Protein AF-A0A841FJ15-F1 (afdb_monomer_lite)

Foldseek 3Di:
DDDDLVPDPPDPVNVVVVCCCCVLQPVVLVVVVVVVVVVVVVVVVVVCVVPDPPDDDPDDPVVLVVQLCVLLVVLVVVVSSVVSNVVSLLVCLVCVCVVCPPNDPPVPDDPDDDSVRVNCVSNVVNVVCVVCVVVVVVVSVVVSVVVSVVSSD

Organism: NCBI:txid714109

Radius of gyration: 21.63 Å; chains: 1; bounding box: 64×28×53 Å

pLDDT: mean 71.18, std 14.06, range [41.5, 91.06]

Sequence (153 aa):
MEPGFWRLPFTAVTWRRWAYVITGGLLAPLLLLPMLAGLGAGVERARSRWVRDDEPLPRPGWRRGALYAVVNLPLSLGLGLFFAYLTTLWFYWVAYPVLFWNADLSEGTWGGPTWIGAVSLHVAPAPIMLFAGPWLLRHAARLHAALVRRVLG

Secondary structure (DSSP, 8-state):
-PPPGGGS---HHHHHHHHHHHIIIIIHHHHHHHHHHHHHHHHHHHHHHHS-----PPPPPHHHHHHHHHHHHHHHHHHHHHHHHHHHHHHHHHHHHHHTTT----TT-TTPPPHHHHHHHHHTHHHHHHHHHHHHHHHHHHHHHHHHHHHH-

Structure (mmCIF, N/CA/C/O backbone):
data_AF-A0A841FJ15-F1
#
_entry.id   AF-A0A841FJ15-F1
#
loop_
_atom_site.group_PDB
_atom_site.id
_atom_site.type_symbol
_atom_site.label_atom_id
_atom_site.label_alt_id
_atom_site.label_comp_id
_atom_site.label_asym_id
_atom_site.label_entity_id
_atom_site.label_seq_id
_atom_site.pdbx_PDB_ins_code
_atom_site.Cartn_x
_atom_site.Cartn_y
_atom_site.Cartn_z
_atom_site.occupancy
_atom_site.B_iso_or_equiv
_atom_site.auth_seq_id
_atom_site.auth_comp_id
_atom_site.auth_asym_id
_atom_site.auth_atom_id
_atom_site.pdbx_PDB_model_num
ATOM 1 N N . MET A 1 1 ? 32.808 -4.972 -5.442 1.00 43.88 1 MET A N 1
ATOM 2 C CA . MET A 1 1 ? 31.510 -4.870 -4.744 1.00 43.88 1 MET A CA 1
ATOM 3 C C . MET A 1 1 ? 31.081 -3.422 -4.829 1.00 43.88 1 MET A C 1
ATOM 5 O O . MET A 1 1 ? 31.768 -2.582 -4.260 1.00 43.88 1 MET A O 1
ATOM 9 N N . GLU A 1 2 ? 30.036 -3.120 -5.594 1.00 41.50 2 GLU A N 1
ATOM 10 C CA . GLU A 1 2 ? 29.509 -1.755 -5.642 1.00 41.50 2 GLU A CA 1
ATOM 11 C C . GLU A 1 2 ? 28.950 -1.363 -4.263 1.00 41.50 2 GLU A C 1
ATOM 13 O O . GLU A 1 2 ? 28.267 -2.174 -3.626 1.00 41.50 2 GLU A O 1
ATOM 18 N N . PRO A 1 3 ? 29.250 -0.156 -3.754 1.00 51.00 3 PRO A N 1
ATOM 19 C CA . PRO A 1 3 ? 28.675 0.317 -2.506 1.00 51.00 3 PRO A CA 1
ATOM 20 C C . PRO A 1 3 ? 27.153 0.427 -2.664 1.00 51.00 3 PRO A C 1
ATOM 22 O O . PRO A 1 3 ? 26.662 1.133 -3.541 1.00 51.00 3 PRO A O 1
ATOM 25 N N . GLY A 1 4 ? 26.396 -0.269 -1.808 1.00 50.28 4 GLY A N 1
ATOM 26 C CA . GLY A 1 4 ? 24.933 -0.173 -1.801 1.00 50.28 4 GLY A CA 1
ATOM 27 C C . GLY A 1 4 ? 24.483 1.289 -1.724 1.00 50.28 4 GLY A C 1
ATOM 28 O O . GLY A 1 4 ? 25.125 2.083 -1.036 1.00 50.28 4 GLY A O 1
ATOM 29 N N . PHE A 1 5 ? 23.398 1.648 -2.420 1.00 57.34 5 PHE A N 1
ATOM 30 C CA . PHE A 1 5 ? 23.041 3.048 -2.711 1.00 57.34 5 PHE A CA 1
ATOM 31 C C . PHE A 1 5 ? 22.961 3.973 -1.479 1.00 57.34 5 PHE A C 1
ATOM 33 O O . PHE A 1 5 ? 23.132 5.183 -1.603 1.00 57.34 5 PHE A O 1
ATOM 40 N N . TRP A 1 6 ? 22.753 3.405 -0.289 1.00 53.69 6 TRP A N 1
ATOM 41 C CA . TRP A 1 6 ? 22.787 4.063 1.023 1.00 53.69 6 TRP A CA 1
ATOM 42 C C . TRP A 1 6 ? 24.146 4.691 1.384 1.00 53.69 6 TRP A C 1
ATOM 44 O O . TRP A 1 6 ? 24.225 5.457 2.338 1.00 53.69 6 TRP A O 1
ATOM 54 N N . ARG A 1 7 ? 25.220 4.338 0.665 1.00 51.53 7 ARG A N 1
ATOM 55 C CA . ARG A 1 7 ? 26.596 4.815 0.885 1.00 51.53 7 ARG A CA 1
ATOM 56 C C . ARG A 1 7 ? 27.086 5.787 -0.192 1.00 51.53 7 ARG A C 1
ATOM 58 O O . ARG A 1 7 ? 28.242 6.200 -0.139 1.00 51.53 7 ARG A O 1
ATOM 65 N N . LEU A 1 8 ? 26.250 6.134 -1.172 1.00 55.38 8 LEU A N 1
ATOM 66 C CA . LEU A 1 8 ? 26.623 7.105 -2.199 1.00 55.38 8 LEU A CA 1
ATOM 67 C C . LEU A 1 8 ? 26.619 8.527 -1.612 1.00 55.38 8 LEU A C 1
ATOM 69 O O . LEU A 1 8 ? 25.744 8.843 -0.801 1.00 55.38 8 LEU A O 1
ATOM 73 N N . PRO A 1 9 ? 27.555 9.403 -2.024 1.00 60.59 9 PRO A N 1
ATOM 74 C CA . PRO A 1 9 ? 27.540 10.800 -1.614 1.00 60.59 9 PRO A CA 1
ATOM 75 C C . PRO A 1 9 ? 26.200 11.450 -1.985 1.00 60.59 9 PRO A C 1
ATOM 77 O O . PRO A 1 9 ? 25.565 11.100 -2.988 1.00 60.59 9 PRO A O 1
ATOM 80 N N . PHE A 1 10 ? 25.752 12.393 -1.156 1.00 51.22 10 PHE A N 1
ATOM 81 C CA . PHE A 1 10 ? 24.543 13.177 -1.403 1.00 51.22 10 PHE A CA 1
ATOM 82 C C . PHE A 1 10 ? 24.747 14.038 -2.661 1.00 51.22 10 PHE A C 1
ATOM 84 O O . PHE A 1 10 ? 25.257 15.152 -2.600 1.00 51.22 10 PHE A O 1
ATOM 91 N N . THR A 1 11 ? 24.388 13.496 -3.826 1.00 69.31 11 THR A N 1
ATOM 92 C CA . THR A 1 11 ? 24.446 14.186 -5.120 1.00 69.31 11 THR A CA 1
ATOM 93 C C . THR A 1 11 ? 23.041 14.567 -5.584 1.00 69.31 11 THR A C 1
ATOM 95 O O . THR A 1 11 ? 22.040 14.010 -5.122 1.00 69.31 11 THR A O 1
ATOM 98 N N . ALA A 1 12 ? 22.949 15.485 -6.551 1.00 59.09 12 ALA A N 1
ATOM 99 C CA . ALA A 1 12 ? 21.679 15.886 -7.160 1.00 59.09 12 ALA A CA 1
ATOM 100 C C . ALA A 1 12 ? 20.889 14.692 -7.742 1.00 59.09 12 ALA A C 1
ATOM 102 O O . ALA A 1 12 ? 19.660 14.677 -7.697 1.00 59.09 12 ALA A O 1
ATOM 103 N N . VAL A 1 13 ? 21.583 13.655 -8.228 1.00 59.97 13 VAL A N 1
ATOM 104 C CA . VAL A 1 13 ? 20.973 12.419 -8.747 1.00 59.97 13 VAL A CA 1
ATOM 105 C C . VAL A 1 13 ? 20.365 11.585 -7.619 1.00 59.97 13 VAL A C 1
ATOM 107 O O . VAL A 1 13 ? 19.234 11.110 -7.747 1.00 59.97 13 VAL A O 1
ATOM 110 N N . THR A 1 14 ? 21.068 11.453 -6.489 1.00 60.06 14 THR A N 1
ATOM 111 C CA . THR A 1 14 ? 20.542 10.797 -5.284 1.00 60.06 14 THR A CA 1
ATOM 112 C C . THR A 1 14 ? 19.293 11.529 -4.791 1.00 60.06 14 THR A C 1
ATOM 114 O O . THR A 1 14 ? 18.291 10.893 -4.463 1.00 60.06 14 THR A O 1
ATOM 117 N N . TRP A 1 15 ? 19.306 12.866 -4.824 1.00 57.47 15 TRP A N 1
ATOM 118 C CA . TRP A 1 15 ? 18.176 13.670 -4.368 1.00 57.47 15 TRP A CA 1
ATOM 119 C C . TRP A 1 15 ? 16.953 13.567 -5.275 1.00 57.47 15 TRP A C 1
ATOM 121 O O . TRP A 1 15 ? 15.836 13.409 -4.793 1.00 57.47 15 TRP A O 1
ATOM 131 N N . ARG A 1 16 ? 17.156 13.531 -6.594 1.00 62.41 16 ARG A N 1
ATOM 132 C CA . ARG A 1 16 ? 16.076 13.321 -7.565 1.00 62.41 16 ARG A CA 1
ATOM 133 C C . ARG A 1 16 ? 15.403 11.953 -7.386 1.00 62.41 16 ARG A C 1
ATOM 135 O O . ARG A 1 16 ? 14.186 11.858 -7.499 1.00 62.41 16 ARG A O 1
ATOM 142 N N . ARG A 1 17 ? 16.168 10.908 -7.042 1.00 63.53 17 ARG A N 1
ATOM 143 C CA . ARG A 1 17 ? 15.638 9.564 -6.728 1.00 63.53 17 ARG A CA 1
ATOM 144 C C . ARG A 1 17 ? 14.824 9.553 -5.433 1.00 63.53 17 ARG A C 1
ATOM 146 O O . ARG A 1 17 ? 13.717 9.023 -5.425 1.00 63.53 17 ARG A O 1
ATOM 153 N N . TRP A 1 18 ? 15.314 10.197 -4.373 1.00 55.69 18 TRP A N 1
ATOM 154 C CA . TRP A 1 18 ? 14.549 10.373 -3.134 1.00 55.69 18 TRP A CA 1
ATOM 155 C C . TRP A 1 18 ? 13.289 11.210 -3.344 1.00 55.69 18 TRP A C 1
ATOM 157 O O . TRP A 1 18 ? 12.234 10.835 -2.849 1.00 55.69 18 TRP A O 1
ATOM 167 N N . ALA A 1 19 ? 13.357 12.283 -4.132 1.00 62.44 19 ALA A N 1
ATOM 168 C CA . ALA A 1 19 ? 12.191 13.071 -4.501 1.00 62.44 19 ALA A CA 1
ATOM 169 C C . ALA A 1 19 ? 11.158 12.211 -5.242 1.00 62.44 19 ALA A C 1
ATOM 171 O O . ALA A 1 19 ? 9.983 12.287 -4.916 1.00 62.44 19 ALA A O 1
ATOM 172 N N . TYR A 1 20 ? 11.554 11.320 -6.155 1.00 59.94 20 TYR A N 1
ATOM 173 C CA . TYR A 1 20 ? 10.614 10.379 -6.778 1.00 59.94 20 TYR A CA 1
ATOM 174 C C . TYR A 1 20 ? 9.986 9.398 -5.777 1.00 59.94 20 TYR A C 1
ATOM 176 O O . TYR A 1 20 ? 8.778 9.177 -5.822 1.00 59.94 20 TYR A O 1
ATOM 184 N N . VAL A 1 21 ? 10.768 8.853 -4.841 1.00 58.38 21 VAL A N 1
ATOM 185 C CA . VAL A 1 21 ? 10.262 7.954 -3.785 1.00 58.38 21 VAL A CA 1
ATOM 186 C C . VAL A 1 21 ? 9.307 8.685 -2.835 1.00 58.38 21 VAL A C 1
ATOM 188 O O . VAL A 1 21 ? 8.262 8.153 -2.476 1.00 58.38 21 VAL A O 1
ATOM 191 N N . ILE A 1 22 ? 9.621 9.923 -2.462 1.00 56.75 22 ILE A N 1
ATOM 192 C CA . ILE A 1 22 ? 8.796 10.741 -1.568 1.00 56.75 22 ILE A CA 1
ATOM 193 C C . ILE A 1 22 ? 7.528 11.212 -2.292 1.00 56.75 22 ILE A C 1
ATOM 195 O O . ILE A 1 22 ? 6.422 11.075 -1.774 1.00 56.75 22 ILE A O 1
ATOM 199 N N . THR A 1 23 ? 7.657 11.724 -3.514 1.00 55.03 23 THR A N 1
ATOM 200 C CA . THR A 1 23 ? 6.533 12.327 -4.245 1.00 55.03 23 THR A CA 1
ATOM 201 C C . THR A 1 23 ? 5.612 11.263 -4.844 1.00 55.03 23 THR A C 1
ATOM 203 O O . THR A 1 23 ? 4.398 11.309 -4.662 1.00 55.03 23 THR A O 1
ATOM 206 N N . GLY A 1 24 ? 6.183 10.265 -5.520 1.00 52.38 24 GLY A N 1
ATOM 207 C CA . GLY A 1 24 ? 5.426 9.169 -6.120 1.00 52.38 24 GLY A CA 1
ATOM 208 C C . GLY A 1 24 ? 5.027 8.090 -5.115 1.00 52.38 24 GLY A C 1
ATOM 209 O O . GLY A 1 24 ? 3.961 7.500 -5.254 1.00 52.38 24 GLY A O 1
ATOM 210 N N . GLY A 1 25 ? 5.853 7.843 -4.093 1.00 48.97 25 GLY A N 1
ATOM 211 C CA . GLY A 1 25 ? 5.645 6.730 -3.169 1.00 48.97 25 GLY A CA 1
ATOM 212 C C . GLY A 1 25 ? 4.965 7.058 -1.845 1.00 48.97 25 GLY A C 1
ATOM 213 O O . GLY A 1 25 ? 4.283 6.185 -1.312 1.00 48.97 25 GLY A O 1
ATOM 214 N N . LEU A 1 26 ? 5.105 8.284 -1.326 1.00 50.56 26 LEU A N 1
ATOM 215 C CA . LEU A 1 26 ? 4.472 8.713 -0.068 1.00 50.56 26 LEU A CA 1
ATOM 216 C C . LEU A 1 26 ? 3.334 9.712 -0.302 1.00 50.56 26 LEU A C 1
ATOM 218 O O . LEU A 1 26 ? 2.249 9.541 0.250 1.00 50.56 26 LEU A O 1
ATOM 222 N N . LEU A 1 27 ? 3.552 10.725 -1.142 1.00 50.47 27 LEU A N 1
ATOM 223 C CA . LEU A 1 27 ? 2.579 11.796 -1.386 1.00 50.47 27 LEU A CA 1
ATOM 224 C C . LEU A 1 27 ? 1.362 11.328 -2.189 1.00 50.47 27 LEU A C 1
ATOM 226 O O . LEU A 1 27 ? 0.240 11.644 -1.804 1.00 50.47 27 LEU A O 1
ATOM 230 N N . ALA A 1 28 ? 1.544 10.546 -3.257 1.00 53.84 28 ALA A N 1
ATOM 231 C CA . ALA A 1 28 ? 0.412 10.063 -4.051 1.00 53.84 28 ALA A CA 1
ATOM 232 C C . ALA A 1 28 ? -0.573 9.194 -3.232 1.00 53.84 28 ALA A C 1
ATOM 234 O O . ALA A 1 28 ? -1.774 9.470 -3.281 1.00 53.84 28 ALA A O 1
ATOM 235 N N . PRO A 1 29 ? -0.131 8.238 -2.389 1.00 52.31 29 PRO A N 1
ATOM 236 C CA . PRO A 1 29 ? -1.033 7.539 -1.474 1.00 52.31 29 PRO A CA 1
ATOM 237 C C . PRO A 1 29 ? -1.624 8.430 -0.384 1.00 52.31 29 PRO A C 1
ATOM 239 O O . PRO A 1 29 ? -2.794 8.272 -0.059 1.00 52.31 29 PRO A O 1
ATOM 242 N N . LEU A 1 30 ? -0.856 9.375 0.173 1.00 52.25 30 LEU A N 1
ATOM 243 C CA . LEU A 1 30 ? -1.356 10.330 1.173 1.00 52.25 30 LEU A CA 1
ATOM 244 C C . LEU A 1 30 ? -2.451 11.247 0.619 1.00 52.25 30 LEU A C 1
ATOM 246 O O . LEU A 1 30 ? -3.350 11.617 1.366 1.00 52.25 30 LEU A O 1
ATOM 250 N N . LEU A 1 31 ? -2.405 11.578 -0.673 1.00 55.62 31 LEU A N 1
ATOM 251 C CA . LEU A 1 31 ? -3.432 12.360 -1.369 1.00 55.62 31 LEU A CA 1
ATOM 252 C C . LEU A 1 31 ? -4.618 11.496 -1.828 1.00 55.62 31 LEU A C 1
ATOM 254 O O . LEU A 1 31 ? -5.754 11.967 -1.845 1.00 55.62 31 LEU A O 1
ATOM 258 N N . LEU A 1 32 ? -4.384 10.217 -2.136 1.00 55.25 32 LEU A N 1
ATOM 259 C CA . LEU A 1 32 ? -5.444 9.251 -2.440 1.00 55.25 32 LEU A CA 1
ATOM 260 C C . LEU A 1 32 ? -6.195 8.789 -1.188 1.00 55.25 32 LEU A C 1
ATOM 262 O O . LEU A 1 32 ? -7.386 8.507 -1.272 1.00 55.25 32 LEU A O 1
ATOM 266 N N . LEU A 1 33 ? -5.541 8.747 -0.027 1.00 52.62 33 LEU A N 1
ATOM 267 C CA . LEU A 1 33 ? -6.129 8.355 1.254 1.00 52.62 33 LEU A CA 1
ATOM 268 C C . LEU A 1 33 ? -7.375 9.172 1.637 1.00 52.62 33 LEU A C 1
ATOM 270 O O . LEU A 1 33 ? -8.372 8.538 1.959 1.00 52.62 33 LEU A O 1
ATOM 274 N N . PRO A 1 34 ? -7.413 10.518 1.575 1.00 52.66 34 PRO A N 1
ATOM 275 C CA . PRO A 1 34 ? -8.634 11.281 1.839 1.00 52.66 34 PRO A CA 1
ATOM 276 C C . PRO A 1 34 ? -9.708 11.076 0.763 1.00 52.66 34 PRO A C 1
ATOM 278 O O . PRO A 1 34 ? -10.893 11.085 1.087 1.00 52.66 34 PRO A O 1
ATOM 281 N N . MET A 1 35 ? -9.328 10.828 -0.496 1.00 55.16 35 MET A N 1
ATOM 282 C CA . MET A 1 35 ? -10.283 10.549 -1.575 1.00 55.16 35 MET A CA 1
ATOM 283 C C . MET A 1 35 ? -10.939 9.169 -1.398 1.00 55.16 35 MET A C 1
ATOM 285 O O . MET A 1 35 ? -12.160 9.038 -1.467 1.00 55.16 35 MET A O 1
ATOM 289 N N . LEU A 1 36 ? -10.141 8.151 -1.070 1.00 54.09 36 LEU A N 1
ATOM 290 C CA . LEU A 1 36 ? -10.589 6.799 -0.737 1.00 54.09 36 LEU A CA 1
ATOM 291 C C . LEU A 1 36 ? -11.301 6.743 0.616 1.00 54.09 36 LEU A C 1
ATOM 293 O O . LEU A 1 36 ? -12.260 5.995 0.752 1.00 54.09 36 LEU A O 1
ATOM 297 N N . ALA A 1 37 ? -10.903 7.552 1.598 1.00 54.12 37 ALA A N 1
ATOM 298 C CA . ALA A 1 37 ? -11.626 7.713 2.856 1.00 54.12 37 ALA A CA 1
ATOM 299 C C . ALA A 1 37 ? -12.961 8.437 2.644 1.00 54.12 37 ALA A C 1
ATOM 301 O O . ALA A 1 37 ? -13.934 8.106 3.309 1.00 54.12 37 ALA A O 1
ATOM 302 N N . GLY A 1 38 ? -13.048 9.375 1.697 1.00 51.22 38 GLY A N 1
ATOM 303 C CA . GLY A 1 38 ? -14.294 10.031 1.299 1.00 51.22 38 GLY A CA 1
ATOM 304 C C . GLY A 1 38 ? -15.259 9.073 0.600 1.00 51.22 38 GLY A C 1
ATOM 305 O O . GLY A 1 38 ? -16.428 8.990 0.981 1.00 5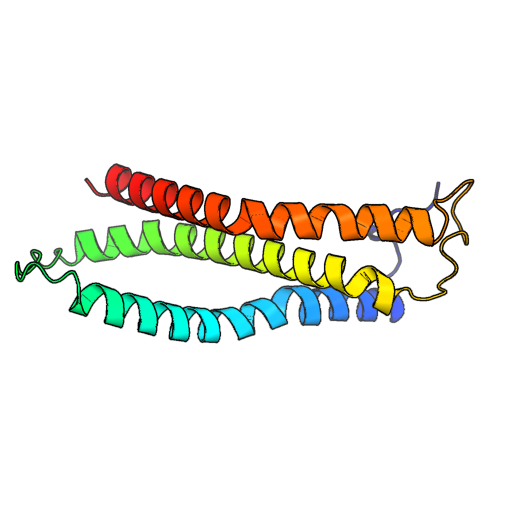1.22 38 GLY A O 1
ATOM 306 N N . LEU A 1 39 ? -14.758 8.295 -0.365 1.00 51.53 39 LEU A N 1
ATOM 307 C CA . LEU A 1 39 ? -15.516 7.238 -1.042 1.00 51.53 39 LEU A CA 1
ATOM 308 C C . LEU A 1 39 ? -15.907 6.121 -0.067 1.00 51.53 39 LEU A C 1
ATOM 310 O O . LEU A 1 39 ? -17.068 5.725 -0.018 1.00 51.53 39 LEU A O 1
ATOM 314 N N . GLY A 1 40 ? -14.971 5.686 0.775 1.00 48.75 40 GLY A N 1
ATOM 315 C CA . GLY A 1 40 ? -15.182 4.718 1.844 1.00 48.75 40 GLY A CA 1
ATOM 316 C C . GLY A 1 40 ? -16.216 5.203 2.851 1.00 48.75 40 GLY A C 1
ATOM 317 O O . GLY A 1 40 ? -17.151 4.477 3.142 1.00 48.75 40 GLY A O 1
ATOM 318 N N . ALA A 1 41 ? -16.157 6.459 3.296 1.00 52.22 41 ALA A N 1
ATOM 319 C CA . ALA A 1 41 ? -17.165 7.050 4.174 1.00 52.22 41 ALA A CA 1
ATOM 320 C C . ALA A 1 41 ? -18.527 7.212 3.486 1.00 52.22 41 ALA A C 1
ATOM 322 O O . ALA A 1 41 ? -19.546 7.227 4.171 1.00 52.22 41 ALA A O 1
ATOM 323 N N . GLY A 1 42 ? -18.570 7.371 2.161 1.00 56.94 42 GLY A N 1
ATOM 324 C CA . GLY A 1 42 ? -19.803 7.354 1.373 1.00 56.94 42 GLY A CA 1
ATOM 325 C C . GLY A 1 42 ? -20.419 5.957 1.312 1.00 56.94 42 GLY A C 1
ATOM 326 O O . GLY A 1 42 ? -21.611 5.802 1.567 1.00 56.94 42 GLY A O 1
ATOM 327 N N . VAL A 1 43 ? -19.595 4.937 1.073 1.00 58.09 43 VAL A N 1
ATOM 328 C CA . VAL A 1 43 ? -19.991 3.522 1.057 1.00 58.09 43 VAL A CA 1
ATOM 329 C C . VAL A 1 43 ? -20.369 3.029 2.457 1.00 58.09 43 VAL A C 1
ATOM 331 O O . VAL A 1 43 ? -21.365 2.333 2.594 1.00 58.09 43 VAL A O 1
ATOM 334 N N . GLU A 1 44 ? -19.663 3.440 3.510 1.00 56.72 44 GLU A N 1
ATOM 335 C CA . GLU A 1 44 ? -19.972 3.121 4.911 1.00 56.72 44 GLU A CA 1
ATOM 336 C C . GLU A 1 44 ? -21.255 3.836 5.368 1.00 56.72 44 GLU A C 1
ATOM 338 O O . GLU A 1 44 ? -22.073 3.259 6.081 1.00 56.72 44 GLU A O 1
ATOM 343 N N . ARG A 1 45 ? -21.495 5.078 4.912 1.00 58.97 45 ARG A N 1
ATOM 344 C CA . ARG A 1 45 ? -22.766 5.799 5.128 1.00 58.97 45 ARG A CA 1
ATOM 345 C C . ARG A 1 45 ? -23.922 5.177 4.354 1.00 58.97 45 ARG A C 1
ATOM 347 O O . ARG A 1 45 ? -25.030 5.121 4.873 1.00 58.97 45 ARG A O 1
ATOM 354 N N . ALA A 1 46 ? -23.684 4.703 3.136 1.00 62.12 46 ALA A N 1
ATOM 355 C CA . ALA A 1 46 ? -24.681 3.972 2.370 1.00 62.12 46 ALA A CA 1
ATOM 356 C C . ALA A 1 46 ? -24.976 2.636 3.060 1.00 62.12 46 ALA A C 1
ATOM 358 O O . ALA A 1 46 ? -26.100 2.392 3.464 1.00 62.12 46 ALA A O 1
ATOM 359 N N . ARG A 1 47 ? -23.964 1.821 3.344 1.00 59.78 47 ARG A N 1
ATOM 360 C CA . ARG A 1 47 ? -24.111 0.545 4.048 1.00 59.78 47 ARG A CA 1
ATOM 361 C C . ARG A 1 47 ? -24.777 0.692 5.418 1.00 59.78 47 ARG A C 1
ATOM 363 O O . ARG A 1 47 ? -25.664 -0.089 5.727 1.00 59.78 47 ARG A O 1
ATOM 370 N N . SER A 1 48 ? -24.417 1.694 6.219 1.00 55.31 48 SER A N 1
ATOM 371 C CA . SER A 1 48 ? -25.048 1.924 7.532 1.00 55.31 48 SER A CA 1
ATOM 372 C C . SER A 1 48 ? -26.504 2.393 7.442 1.00 55.31 48 SER A C 1
ATOM 374 O O . SER A 1 48 ? -27.267 2.149 8.369 1.00 55.31 48 SER A O 1
ATOM 376 N N . ARG A 1 49 ? -26.929 3.001 6.323 1.00 64.06 49 ARG A N 1
ATOM 377 C CA . ARG A 1 49 ? -28.355 3.256 6.044 1.00 64.06 49 ARG A CA 1
ATOM 378 C C . ARG A 1 49 ? -29.124 1.984 5.692 1.00 64.06 49 ARG A C 1
ATOM 380 O O . ARG A 1 49 ? -30.308 1.915 5.983 1.00 64.06 49 ARG A O 1
ATOM 387 N N . TRP A 1 50 ? -28.466 1.012 5.065 1.00 54.28 50 TRP A N 1
ATOM 388 C CA . TRP A 1 50 ? -29.085 -0.246 4.631 1.00 54.28 50 TRP A CA 1
ATOM 389 C C . TRP A 1 50 ? -29.061 -1.342 5.708 1.00 54.28 50 TRP A C 1
ATOM 391 O O . TRP A 1 50 ? -29.878 -2.251 5.662 1.00 54.28 50 TRP A O 1
ATOM 401 N N . VAL A 1 51 ? -28.132 -1.264 6.665 1.00 52.25 51 VAL A N 1
ATOM 402 C CA . VAL A 1 51 ? -27.919 -2.256 7.742 1.00 52.25 51 VAL A CA 1
ATOM 403 C C . VAL A 1 51 ? -28.415 -1.720 9.097 1.00 52.25 51 VAL A C 1
ATOM 405 O O . VAL A 1 51 ? -27.992 -2.178 10.151 1.00 52.25 51 VAL A O 1
ATOM 408 N N . ARG A 1 52 ? -29.277 -0.698 9.102 1.00 51.34 52 ARG A N 1
ATOM 409 C CA . ARG A 1 52 ? -29.774 -0.097 10.342 1.00 51.34 52 ARG A CA 1
ATOM 410 C C . ARG A 1 52 ? -30.757 -1.047 11.037 1.00 51.34 52 ARG A C 1
ATOM 412 O O . ARG A 1 52 ? -31.936 -1.060 10.713 1.00 51.34 52 ARG A O 1
ATOM 419 N N . ASP A 1 53 ? -30.251 -1.804 12.003 1.00 49.72 53 ASP A N 1
ATOM 420 C CA . ASP A 1 53 ? -31.009 -2.118 13.211 1.00 49.72 53 ASP A CA 1
ATOM 421 C C . ASP A 1 53 ? -30.998 -0.836 14.059 1.00 49.72 53 ASP A C 1
ATOM 423 O O . ASP A 1 53 ? -29.937 -0.337 14.441 1.00 49.72 53 ASP A O 1
ATOM 427 N N . ASP A 1 54 ? -32.169 -0.236 14.272 1.00 51.62 54 ASP A N 1
ATOM 428 C CA . ASP A 1 54 ? -32.379 1.077 14.906 1.00 51.62 54 ASP A CA 1
ATOM 429 C C . ASP A 1 54 ? -32.088 1.111 16.424 1.00 51.62 54 ASP A C 1
ATOM 431 O O . ASP A 1 54 ? -32.636 1.938 17.154 1.00 51.62 54 ASP A O 1
ATOM 435 N N . GLU A 1 55 ? -31.202 0.255 16.937 1.00 48.59 55 GLU A N 1
ATOM 436 C CA . GLU A 1 55 ? -30.793 0.335 18.337 1.00 48.59 55 GLU A CA 1
ATOM 437 C C . GLU A 1 55 ? -29.758 1.455 18.541 1.00 48.59 55 GLU A C 1
ATOM 439 O O . GLU A 1 55 ? -28.652 1.414 17.982 1.00 48.59 55 GLU A O 1
ATOM 444 N N . PRO A 1 56 ? -30.064 2.480 19.358 1.00 51.53 56 PRO A N 1
ATOM 445 C CA . PRO A 1 56 ? -29.076 3.473 19.735 1.00 51.53 56 PRO A CA 1
ATOM 446 C C . PRO A 1 56 ? -27.986 2.794 20.568 1.00 51.53 56 PRO A C 1
ATOM 448 O O . PRO A 1 56 ? -28.170 2.506 21.750 1.00 51.53 56 PRO A O 1
ATOM 451 N N . LEU A 1 57 ? -26.825 2.563 19.950 1.00 57.75 57 LEU A N 1
ATOM 452 C CA . LEU A 1 57 ? -25.636 2.096 20.657 1.00 57.75 57 LEU A CA 1
ATOM 453 C C . LEU A 1 57 ? -25.354 3.039 21.844 1.00 57.75 57 LEU A C 1
ATOM 455 O O . LEU A 1 57 ? -25.287 4.261 21.644 1.00 57.75 57 LEU A O 1
ATOM 459 N N . PRO A 1 58 ? -25.177 2.511 23.071 1.00 57.69 58 PRO A N 1
ATOM 460 C CA . PRO A 1 58 ? -24.867 3.322 24.239 1.00 57.69 58 PRO A CA 1
ATOM 461 C C . PRO A 1 58 ? -23.667 4.219 23.945 1.00 57.69 58 PRO A C 1
ATOM 463 O O . PRO A 1 58 ? -22.609 3.734 23.537 1.00 57.69 58 PRO A O 1
ATOM 466 N N . ARG A 1 59 ? -23.816 5.536 24.141 1.00 63.28 59 ARG A N 1
ATOM 467 C CA . ARG A 1 59 ? -22.708 6.475 23.934 1.00 63.28 59 ARG A CA 1
ATOM 468 C C . ARG A 1 59 ? -21.567 6.086 24.878 1.00 63.28 59 ARG A C 1
ATOM 470 O O . ARG A 1 59 ? -21.766 6.127 26.095 1.00 63.28 59 ARG A O 1
ATOM 477 N N . PRO A 1 60 ? -20.385 5.706 24.366 1.00 65.25 60 PRO A N 1
ATOM 478 C CA . PRO A 1 60 ? -19.273 5.366 25.233 1.00 65.25 60 PRO A CA 1
ATOM 479 C C . PRO A 1 60 ? -18.903 6.601 26.057 1.00 65.25 60 PRO A C 1
ATOM 481 O O . PRO A 1 60 ? -18.754 7.698 25.519 1.00 65.25 60 PRO A O 1
ATOM 484 N N . GLY A 1 61 ? -18.760 6.431 27.374 1.00 80.19 61 GLY A N 1
ATOM 485 C CA . GLY A 1 61 ? -18.247 7.496 28.233 1.00 80.19 61 GLY A CA 1
ATOM 486 C C . GLY A 1 61 ? -16.882 7.983 27.733 1.00 80.19 61 GLY A C 1
ATOM 487 O O . GLY A 1 61 ? -16.119 7.210 27.148 1.00 80.19 61 GLY A O 1
ATOM 488 N N . TRP A 1 62 ? -16.553 9.254 27.980 1.00 81.19 62 TRP A N 1
ATOM 489 C CA . TRP A 1 62 ? -15.357 9.918 27.437 1.00 81.19 62 TRP A CA 1
ATOM 490 C C . TRP A 1 62 ? -14.053 9.122 27.633 1.00 81.19 62 TRP A C 1
ATOM 492 O O . TRP A 1 62 ? -13.199 9.128 26.753 1.00 81.19 62 TRP A O 1
ATOM 502 N N . ARG A 1 63 ? -13.922 8.372 28.738 1.00 83.38 63 ARG A N 1
ATOM 503 C CA . ARG A 1 63 ? -12.770 7.493 29.013 1.00 83.38 63 ARG A CA 1
ATOM 504 C C . ARG A 1 63 ? -12.643 6.344 28.014 1.00 83.38 63 ARG A C 1
ATOM 506 O O . ARG A 1 63 ? -11.553 6.095 27.512 1.00 83.38 63 ARG A O 1
ATOM 513 N N . ARG A 1 64 ? -13.751 5.662 27.703 1.00 79.25 64 ARG A N 1
ATOM 514 C CA . ARG A 1 64 ? -13.779 4.607 26.676 1.00 79.25 64 ARG A CA 1
ATOM 515 C C . ARG A 1 64 ? -13.550 5.193 25.286 1.00 79.25 64 ARG A C 1
ATOM 517 O O . ARG A 1 64 ? -12.833 4.586 24.504 1.00 79.25 64 ARG A O 1
ATOM 524 N N . GLY A 1 65 ? -14.091 6.381 25.006 1.00 78.81 65 GLY A N 1
ATOM 525 C CA . GLY A 1 65 ? -13.822 7.103 23.759 1.00 78.81 65 GLY A CA 1
ATOM 526 C C . GLY A 1 65 ? -12.342 7.472 23.587 1.00 78.81 65 GLY A C 1
ATOM 527 O O . GLY A 1 65 ? -11.772 7.243 22.524 1.00 78.81 65 GLY A O 1
ATOM 528 N N . ALA A 1 66 ? -11.696 7.971 24.644 1.00 79.94 66 ALA A N 1
ATOM 529 C CA . ALA A 1 66 ? -10.272 8.300 24.637 1.00 79.94 66 ALA A CA 1
ATOM 530 C C . ALA A 1 66 ? -9.392 7.050 24.487 1.00 79.94 66 ALA A C 1
ATOM 532 O O . ALA A 1 66 ? -8.487 7.041 23.659 1.00 79.94 66 ALA A O 1
ATOM 533 N N . LEU A 1 67 ? -9.688 5.973 25.225 1.00 81.25 67 LEU A N 1
ATOM 534 C CA . LEU A 1 67 ? -8.968 4.703 25.097 1.00 81.25 67 LEU A CA 1
ATOM 535 C C . LEU A 1 67 ? -9.130 4.105 23.693 1.00 81.25 67 LEU A C 1
ATOM 537 O O . LEU A 1 67 ? -8.148 3.664 23.098 1.00 81.25 67 LEU A O 1
ATOM 541 N N . TYR A 1 68 ? -10.346 4.158 23.135 1.00 77.88 68 TYR A N 1
ATOM 542 C CA . TYR A 1 68 ? -10.596 3.778 21.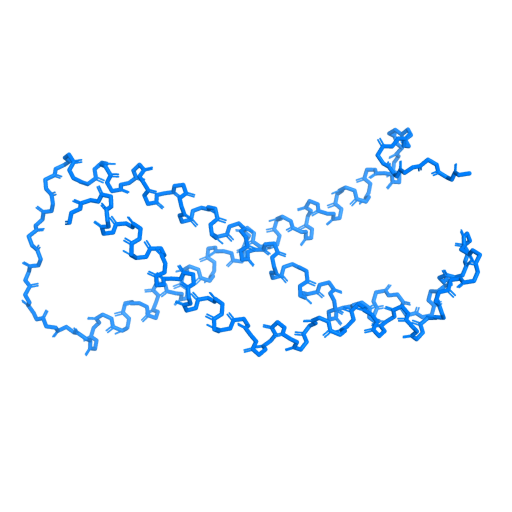748 1.00 77.88 68 TYR A CA 1
ATOM 543 C C . TYR A 1 68 ? -9.718 4.591 20.801 1.00 77.88 68 TYR A C 1
ATOM 545 O O . TYR A 1 68 ? -9.026 4.003 19.984 1.00 77.88 68 TYR A O 1
ATOM 553 N N . ALA A 1 69 ? -9.687 5.920 20.924 1.00 75.75 69 ALA A N 1
ATOM 554 C CA . ALA A 1 69 ? -8.871 6.764 20.056 1.00 75.75 69 ALA A CA 1
ATOM 555 C C . ALA A 1 69 ? -7.373 6.432 20.164 1.00 75.75 69 ALA A C 1
ATOM 557 O O . ALA A 1 69 ? -6.718 6.267 19.140 1.00 75.75 69 ALA A O 1
ATOM 558 N N . VAL A 1 70 ? -6.845 6.260 21.379 1.00 81.69 70 VAL A N 1
ATOM 559 C CA . VAL A 1 70 ? -5.423 5.949 21.620 1.00 81.69 70 VAL A CA 1
ATOM 560 C C . VAL A 1 70 ? -5.011 4.605 21.015 1.00 81.69 70 VAL A C 1
ATOM 562 O O . VAL A 1 70 ? -3.895 4.484 20.524 1.00 81.69 70 VAL A O 1
ATOM 565 N N . VAL A 1 71 ? -5.895 3.606 21.018 1.00 79.25 71 VAL A N 1
ATOM 566 C CA . VAL A 1 71 ? -5.601 2.264 20.483 1.00 79.25 71 VAL A CA 1
ATOM 567 C C . VAL A 1 71 ? -5.899 2.180 18.985 1.00 79.25 71 VAL A C 1
ATOM 569 O O . VAL A 1 71 ? -5.094 1.672 18.204 1.00 79.25 71 VAL A O 1
ATOM 572 N N . ASN A 1 72 ? -7.054 2.693 18.566 1.00 81.25 72 ASN A N 1
ATOM 573 C CA . ASN A 1 72 ? -7.540 2.602 17.195 1.00 81.25 72 ASN A CA 1
ATOM 574 C C . ASN A 1 72 ? -6.741 3.496 16.246 1.00 81.25 72 ASN A C 1
ATOM 576 O O . ASN A 1 72 ? -6.498 3.096 15.112 1.00 81.25 72 ASN A O 1
ATOM 580 N N . LEU A 1 73 ? -6.338 4.697 16.673 1.00 79.06 73 LEU A N 1
ATOM 581 C CA . LEU A 1 73 ? -5.637 5.646 15.808 1.00 79.06 73 LEU A CA 1
ATOM 582 C C . LEU A 1 73 ? -4.286 5.115 15.295 1.00 79.06 73 LEU A C 1
ATOM 584 O O . LEU A 1 73 ? -4.119 5.092 14.077 1.00 79.06 73 LEU A O 1
ATOM 588 N N . PRO A 1 74 ? -3.339 4.647 16.134 1.00 75.94 74 PRO A N 1
ATOM 589 C CA . PRO A 1 74 ? -2.063 4.130 15.643 1.00 75.94 74 PRO A CA 1
ATOM 590 C C . PRO A 1 74 ? -2.236 2.861 14.807 1.00 75.94 74 PRO A C 1
ATOM 592 O O . PRO A 1 74 ? -1.542 2.692 13.808 1.00 75.94 74 PRO A O 1
ATOM 595 N N . LEU A 1 75 ? -3.190 1.994 15.161 1.00 77.88 75 LEU A N 1
ATOM 596 C CA . LEU A 1 75 ? -3.464 0.772 14.407 1.00 77.88 75 LEU A CA 1
ATOM 597 C C . LEU A 1 75 ? -4.078 1.077 13.032 1.00 77.88 75 LEU A C 1
ATOM 599 O O . LEU A 1 75 ? -3.630 0.535 12.022 1.00 77.88 75 LEU A O 1
ATOM 603 N N . SER A 1 76 ? -5.042 1.999 12.980 1.00 77.88 76 SER A N 1
ATOM 604 C CA . SER A 1 76 ? -5.640 2.489 11.732 1.00 77.88 76 SER A CA 1
ATOM 605 C C . SER A 1 76 ? -4.607 3.197 10.862 1.00 77.88 76 SER A C 1
ATOM 607 O O . SER A 1 76 ? -4.570 2.973 9.656 1.00 77.88 76 SER A O 1
ATOM 609 N N . LEU A 1 77 ? -3.745 4.018 11.467 1.00 80.75 77 LEU A N 1
ATOM 610 C CA . LEU A 1 77 ? -2.674 4.716 10.765 1.00 80.75 77 LEU A CA 1
ATOM 611 C C . LEU A 1 77 ? -1.655 3.725 10.195 1.00 80.75 77 LEU A C 1
ATOM 613 O O . LEU A 1 77 ? -1.327 3.810 9.018 1.00 80.75 77 LEU A O 1
ATOM 617 N N . GLY A 1 78 ? -1.195 2.761 10.994 1.00 81.25 78 GLY A N 1
ATOM 618 C CA . GLY A 1 78 ? -0.245 1.739 10.557 1.00 81.25 78 GLY A CA 1
ATOM 619 C C . GLY A 1 78 ? -0.790 0.887 9.412 1.00 81.25 78 GLY A C 1
ATOM 620 O O . GLY A 1 78 ? -0.111 0.707 8.403 1.00 81.25 78 GLY A O 1
ATOM 621 N N . LEU A 1 79 ? -2.041 0.427 9.519 1.00 78.62 79 LEU A N 1
ATOM 622 C CA . LEU A 1 79 ? -2.708 -0.297 8.434 1.00 78.62 79 LEU A CA 1
ATOM 623 C C . LEU A 1 79 ? -2.893 0.584 7.195 1.00 78.62 79 LEU A C 1
ATOM 625 O O . LEU A 1 79 ? -2.624 0.132 6.085 1.00 78.62 79 LEU A O 1
ATOM 629 N N . GLY A 1 80 ? -3.297 1.843 7.372 1.00 80.44 80 GLY A N 1
ATOM 630 C CA . GLY A 1 80 ? -3.430 2.807 6.281 1.00 80.44 80 GLY A CA 1
ATOM 631 C C . GLY A 1 80 ? -2.114 3.022 5.534 1.00 80.44 80 GLY A C 1
ATOM 632 O O . GLY A 1 80 ? -2.086 2.927 4.310 1.00 80.44 80 GLY A O 1
ATOM 633 N N . LEU A 1 81 ? -1.012 3.230 6.260 1.00 83.50 81 LEU A N 1
ATOM 634 C CA . LEU A 1 81 ? 0.332 3.375 5.693 1.00 83.50 81 LEU A CA 1
ATOM 635 C C . LEU A 1 81 ? 0.803 2.098 4.990 1.00 83.50 81 LEU A C 1
ATOM 637 O O . LEU A 1 81 ? 1.382 2.171 3.908 1.00 83.50 81 LEU A O 1
ATOM 641 N N . PHE A 1 82 ? 0.521 0.929 5.563 1.00 83.44 82 PHE A N 1
ATOM 642 C CA . PHE A 1 82 ? 0.839 -0.354 4.943 1.00 83.44 82 PHE A CA 1
ATOM 643 C C . PHE A 1 82 ? 0.106 -0.536 3.607 1.00 83.44 82 PHE A C 1
ATOM 645 O O . PHE A 1 82 ? 0.739 -0.847 2.600 1.00 83.44 82 PHE A O 1
ATOM 652 N N . PHE A 1 83 ? -1.207 -0.283 3.559 1.00 81.44 83 PHE A N 1
ATOM 653 C CA . PHE A 1 83 ? -1.981 -0.380 2.316 1.00 81.44 83 PHE A CA 1
ATOM 654 C C . PHE A 1 83 ? -1.608 0.701 1.298 1.00 81.44 83 PHE A C 1
ATOM 656 O O . PHE A 1 83 ? -1.586 0.423 0.099 1.00 81.44 83 PHE A O 1
ATOM 663 N N . ALA A 1 84 ? -1.265 1.903 1.755 1.00 82.62 84 ALA A N 1
ATOM 664 C CA . ALA A 1 84 ? -0.713 2.958 0.915 1.00 82.62 84 ALA A CA 1
ATOM 665 C C . ALA A 1 84 ? 0.596 2.515 0.240 1.00 82.62 84 ALA A C 1
ATOM 667 O O . ALA A 1 84 ? 0.709 2.593 -0.981 1.00 82.62 84 ALA A O 1
ATOM 668 N N . TYR A 1 85 ? 1.544 1.979 1.013 1.00 84.50 85 TYR A N 1
ATOM 669 C CA . TYR A 1 85 ? 2.810 1.445 0.502 1.00 84.50 85 TYR A CA 1
ATOM 670 C C . TYR A 1 85 ? 2.593 0.320 -0.517 1.00 84.50 85 TYR A C 1
ATOM 672 O O . TYR A 1 85 ? 3.149 0.334 -1.613 1.00 84.50 85 TYR A O 1
ATOM 680 N N . LEU A 1 86 ? 1.729 -0.627 -0.169 1.00 84.00 86 LEU A N 1
ATOM 681 C CA . LEU A 1 86 ? 1.316 -1.722 -1.032 1.00 84.00 86 LEU A CA 1
ATOM 682 C C . LEU A 1 86 ? 0.713 -1.219 -2.358 1.00 84.00 86 LEU A C 1
ATOM 684 O O . LEU A 1 86 ? 1.067 -1.702 -3.431 1.00 84.00 86 LEU A O 1
ATOM 688 N N . THR A 1 87 ? -0.145 -0.204 -2.304 1.00 83.38 87 THR A N 1
ATOM 689 C CA . THR A 1 87 ? -0.750 0.401 -3.499 1.00 83.38 87 THR A CA 1
ATOM 690 C C . THR A 1 87 ? 0.298 1.085 -4.380 1.00 83.38 87 THR A C 1
ATOM 692 O O . THR A 1 87 ? 0.279 0.910 -5.597 1.00 83.38 87 THR A O 1
ATOM 695 N N . THR A 1 88 ? 1.254 1.806 -3.785 1.00 85.25 88 THR A N 1
ATOM 696 C CA . THR A 1 88 ? 2.401 2.373 -4.512 1.00 85.25 88 THR A CA 1
ATOM 697 C C . THR A 1 88 ? 3.185 1.296 -5.249 1.00 85.25 88 THR A C 1
ATOM 699 O O . THR A 1 88 ? 3.481 1.459 -6.432 1.00 85.25 88 THR A O 1
ATOM 702 N N . LEU A 1 89 ? 3.525 0.198 -4.563 1.00 86.50 89 LEU A N 1
ATOM 703 C CA . LEU A 1 89 ? 4.248 -0.913 -5.180 1.00 86.50 89 LEU A CA 1
ATOM 704 C C . LEU A 1 89 ? 3.470 -1.490 -6.356 1.00 86.50 89 LEU A C 1
ATOM 706 O O . LEU A 1 89 ? 4.051 -1.721 -7.410 1.00 86.50 89 LEU A O 1
ATOM 710 N N . TRP A 1 90 ? 2.158 -1.657 -6.203 1.00 86.81 90 TRP A N 1
ATOM 711 C CA . TRP A 1 90 ? 1.310 -2.153 -7.276 1.00 86.81 90 TRP A CA 1
ATOM 712 C C . TRP A 1 90 ? 1.354 -1.254 -8.516 1.00 86.81 90 TRP A C 1
ATOM 714 O O . TRP A 1 90 ? 1.589 -1.746 -9.618 1.00 86.81 90 TRP A O 1
ATOM 724 N N . PHE A 1 91 ? 1.205 0.064 -8.347 1.00 86.12 91 PHE A N 1
ATOM 725 C CA . PHE A 1 91 ? 1.324 1.006 -9.464 1.00 86.12 91 PHE A CA 1
ATOM 726 C C . PHE A 1 91 ? 2.708 0.966 -10.105 1.00 86.12 91 PHE A C 1
ATOM 728 O O . PHE A 1 91 ? 2.808 0.973 -11.329 1.00 86.12 91 PHE A O 1
ATOM 735 N N . TYR A 1 92 ? 3.766 0.889 -9.297 1.00 84.69 92 TYR A N 1
ATOM 736 C CA . TYR A 1 92 ? 5.130 0.766 -9.798 1.00 84.69 92 TYR A CA 1
ATOM 737 C C . TYR A 1 92 ? 5.317 -0.507 -10.634 1.00 84.69 92 TYR A C 1
ATOM 739 O O . TYR A 1 92 ? 5.858 -0.441 -11.734 1.00 84.69 92 TYR A O 1
ATOM 747 N N . TRP A 1 93 ? 4.822 -1.647 -10.153 1.00 85.94 93 TRP A N 1
ATOM 748 C CA . TRP A 1 93 ? 4.883 -2.935 -10.842 1.00 85.94 93 TRP A CA 1
ATOM 749 C C . TRP A 1 93 ? 4.112 -2.941 -12.161 1.00 85.94 93 TRP A C 1
ATOM 751 O O . TRP A 1 93 ? 4.632 -3.404 -13.173 1.00 85.94 93 TRP A O 1
ATOM 761 N N . VAL A 1 94 ? 2.905 -2.372 -12.181 1.00 81.50 94 VAL A N 1
ATOM 762 C CA . VAL A 1 94 ? 2.095 -2.253 -13.404 1.00 81.50 94 VAL A CA 1
ATOM 763 C C . VAL A 1 94 ? 2.722 -1.277 -14.402 1.00 81.50 94 VAL A C 1
ATOM 765 O O . VAL A 1 94 ? 2.711 -1.536 -15.602 1.00 81.50 94 VAL A O 1
ATOM 768 N N . ALA A 1 95 ? 3.292 -0.170 -13.924 1.00 86.25 95 ALA A N 1
ATOM 769 C CA . ALA A 1 95 ? 3.948 0.824 -14.770 1.00 86.25 95 ALA A CA 1
ATOM 770 C C . ALA A 1 95 ? 5.351 0.395 -15.230 1.00 86.25 95 ALA A C 1
ATOM 772 O O . ALA A 1 95 ? 5.897 1.006 -16.148 1.00 86.25 95 ALA A O 1
ATOM 773 N N . TYR A 1 96 ? 5.936 -0.645 -14.627 1.00 86.56 96 TYR A N 1
ATOM 774 C CA . TYR A 1 96 ? 7.314 -1.072 -14.871 1.00 86.56 96 TYR A CA 1
ATOM 775 C C . TYR A 1 96 ? 7.661 -1.271 -16.359 1.00 86.56 96 TYR A C 1
ATOM 777 O O . TYR A 1 96 ? 8.674 -0.719 -16.793 1.00 86.56 96 TYR A O 1
ATOM 785 N N . PRO A 1 97 ? 6.838 -1.959 -17.183 1.00 88.06 97 PRO A N 1
ATOM 786 C CA . PRO A 1 97 ? 7.133 -2.129 -18.608 1.00 88.06 97 PRO A CA 1
ATOM 787 C C . PRO A 1 97 ? 7.222 -0.800 -19.364 1.00 88.06 97 PRO A C 1
ATOM 789 O O . PRO A 1 97 ? 8.002 -0.678 -20.302 1.00 88.06 97 PRO A O 1
ATOM 792 N N . VAL A 1 98 ? 6.424 0.192 -18.955 1.00 90.12 98 VAL A N 1
ATOM 793 C CA . VAL A 1 98 ? 6.352 1.513 -19.593 1.00 90.12 98 VAL A CA 1
ATOM 794 C C . VAL A 1 98 ? 7.512 2.394 -19.135 1.00 90.12 98 VAL A C 1
ATOM 796 O O . VAL A 1 98 ? 8.167 3.025 -19.957 1.00 90.12 98 VAL A O 1
ATOM 799 N N . LEU A 1 99 ? 7.792 2.417 -17.829 1.00 84.88 99 LEU A N 1
ATOM 800 C CA . LEU A 1 99 ? 8.855 3.238 -17.242 1.00 84.88 99 LEU A CA 1
ATOM 801 C C . LEU A 1 99 ? 10.252 2.829 -17.717 1.00 84.88 99 LEU A C 1
ATOM 803 O O . LEU A 1 99 ? 11.129 3.680 -17.830 1.00 84.88 99 LEU A O 1
ATOM 807 N N . PHE A 1 100 ? 10.449 1.539 -17.988 1.00 84.06 100 PHE A N 1
ATOM 808 C CA . PHE A 1 100 ? 11.734 0.979 -18.399 1.00 84.06 100 PHE A CA 1
ATOM 809 C C . PHE A 1 100 ? 11.712 0.466 -19.837 1.00 84.06 100 PHE A C 1
ATOM 811 O O . PHE A 1 100 ? 12.530 -0.378 -20.193 1.00 84.06 100 PHE A O 1
ATOM 818 N N . TRP A 1 101 ? 10.786 0.938 -20.674 1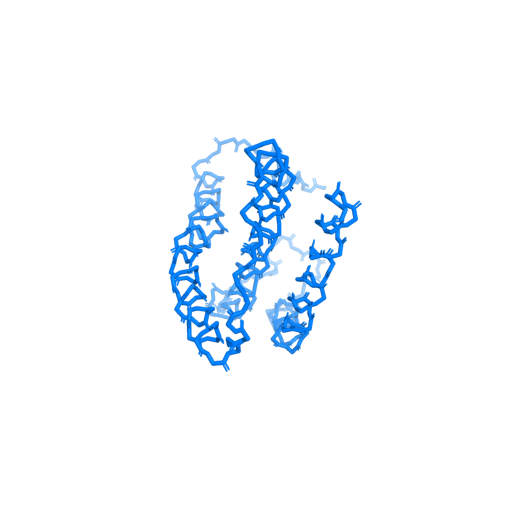.00 87.81 101 TRP A N 1
ATOM 819 C CA . TRP A 1 101 ? 10.686 0.505 -22.067 1.00 87.81 101 TRP A CA 1
ATOM 820 C C . TRP A 1 101 ? 12.007 0.728 -22.815 1.00 87.81 101 TRP A C 1
ATOM 822 O O . TRP A 1 101 ? 12.507 1.851 -22.865 1.00 87.81 101 TRP A O 1
ATOM 832 N N . ASN A 1 102 ? 12.572 -0.337 -23.395 1.00 82.12 102 ASN A N 1
ATOM 833 C CA . ASN A 1 102 ? 13.879 -0.323 -24.066 1.00 82.12 102 ASN A CA 1
ATOM 834 C C . ASN A 1 102 ? 15.050 0.208 -23.210 1.00 82.12 102 ASN A C 1
ATOM 836 O O . ASN A 1 102 ? 16.072 0.614 -23.760 1.00 82.12 102 ASN A O 1
ATOM 840 N N . ALA A 1 103 ? 14.928 0.215 -21.880 1.00 84.00 103 ALA A N 1
ATOM 841 C CA . ALA A 1 103 ? 16.048 0.544 -21.010 1.00 84.00 103 ALA A CA 1
ATOM 842 C C . ALA A 1 103 ? 17.102 -0.571 -21.074 1.00 84.00 103 ALA A C 1
ATOM 844 O O . ALA A 1 103 ? 16.760 -1.756 -20.998 1.00 84.00 103 ALA A O 1
ATOM 845 N N . ASP A 1 104 ? 18.378 -0.194 -21.171 1.00 81.62 104 ASP A N 1
ATOM 846 C CA . ASP A 1 104 ? 19.471 -1.141 -20.986 1.00 81.62 104 ASP A CA 1
ATOM 847 C C . ASP A 1 104 ? 19.613 -1.451 -19.491 1.00 81.62 104 ASP A C 1
ATOM 849 O O . ASP A 1 104 ? 20.030 -0.614 -18.693 1.00 81.62 104 ASP A O 1
ATOM 853 N N . LEU A 1 105 ? 19.189 -2.654 -19.105 1.00 77.69 105 LEU A N 1
ATOM 854 C CA . LEU A 1 105 ? 19.270 -3.152 -17.729 1.00 77.69 105 LEU A CA 1
ATOM 855 C C . LEU A 1 105 ? 20.514 -4.024 -17.499 1.00 77.69 105 LEU A C 1
ATOM 857 O O . LEU A 1 105 ? 20.731 -4.504 -16.387 1.00 77.69 105 LEU A O 1
ATOM 861 N N . SER A 1 106 ? 21.314 -4.245 -18.547 1.00 72.50 106 SER A N 1
ATOM 862 C CA . SER A 1 106 ? 22.532 -5.055 -18.491 1.00 72.50 106 SER A CA 1
ATOM 863 C C . SER A 1 106 ? 23.745 -4.258 -18.006 1.00 72.50 106 SER A C 1
ATOM 865 O O . SER A 1 106 ? 24.701 -4.835 -17.480 1.00 72.50 106 SER A O 1
ATOM 867 N N . GLU A 1 107 ? 23.688 -2.928 -18.105 1.00 69.31 107 GLU A N 1
ATOM 868 C CA . GLU A 1 107 ? 24.761 -2.042 -17.666 1.00 69.31 107 GLU A CA 1
ATOM 869 C C . GLU A 1 107 ? 25.021 -2.214 -16.154 1.00 69.31 107 GLU A C 1
ATOM 871 O O . GLU A 1 107 ? 24.148 -2.011 -15.310 1.00 69.31 107 GLU A O 1
ATOM 876 N N . GLY A 1 108 ? 26.232 -2.660 -15.801 1.00 66.81 108 GLY A N 1
ATOM 877 C CA . GLY A 1 108 ? 26.646 -2.885 -14.410 1.00 66.81 108 GLY A CA 1
ATOM 878 C C . GLY A 1 108 ? 26.205 -4.215 -13.781 1.00 66.81 108 GLY A C 1
ATOM 879 O O . GLY A 1 108 ? 26.505 -4.451 -12.609 1.00 66.81 108 GLY A O 1
ATOM 880 N N . THR A 1 109 ? 25.550 -5.117 -14.521 1.00 65.06 109 THR A N 1
ATOM 881 C CA . THR A 1 109 ? 25.132 -6.430 -14.001 1.00 65.06 109 THR A CA 1
ATOM 882 C C . THR A 1 109 ? 25.805 -7.577 -14.762 1.00 65.06 109 THR A C 1
ATOM 884 O O . THR A 1 109 ? 25.560 -7.818 -15.940 1.00 65.06 109 THR A O 1
ATOM 887 N N . TRP A 1 110 ? 26.683 -8.329 -14.088 1.00 50.34 110 TRP A N 1
ATOM 888 C CA . TRP A 1 110 ? 27.278 -9.540 -14.667 1.00 50.34 110 TRP A CA 1
ATOM 889 C C . TRP A 1 110 ? 26.207 -10.629 -14.800 1.00 50.34 110 TRP A C 1
ATOM 891 O O . TRP A 1 110 ? 25.826 -11.249 -13.810 1.00 50.34 110 TRP A O 1
ATOM 901 N N . GLY A 1 111 ? 25.708 -10.836 -16.022 1.00 69.88 111 GLY A N 1
ATOM 902 C CA . GLY A 1 111 ? 24.639 -11.801 -16.302 1.00 69.88 111 GLY A CA 1
ATOM 903 C C . GLY A 1 111 ? 23.255 -11.341 -15.838 1.00 69.88 111 GLY A C 1
ATOM 904 O O . GLY A 1 111 ? 22.428 -12.179 -15.481 1.00 69.88 111 GLY A O 1
ATOM 905 N N . GLY A 1 112 ? 23.014 -10.024 -15.797 1.00 66.12 112 GLY A N 1
ATOM 906 C CA . GLY A 1 112 ? 21.723 -9.462 -15.402 1.00 66.12 112 GLY A CA 1
ATOM 907 C C . GLY A 1 112 ? 20.551 -9.983 -16.240 1.00 66.12 112 GLY A C 1
ATOM 908 O O . GLY A 1 112 ? 20.738 -10.424 -17.379 1.00 66.12 112 GLY A O 1
ATOM 909 N N . PRO A 1 113 ? 19.325 -9.954 -15.684 1.00 72.12 113 PRO A N 1
ATOM 910 C CA . PRO A 1 113 ? 18.148 -10.381 -16.419 1.00 72.12 113 PRO A CA 1
ATOM 911 C C . PRO A 1 113 ? 18.004 -9.537 -17.684 1.00 72.12 113 PRO A C 1
ATOM 913 O O . PRO A 1 113 ? 18.176 -8.318 -17.659 1.00 72.12 113 PRO A O 1
ATOM 916 N N . THR A 1 114 ? 17.640 -10.185 -18.791 1.00 85.62 114 THR A N 1
ATOM 917 C CA . THR A 1 114 ? 17.215 -9.463 -19.994 1.00 85.62 114 THR A CA 1
ATOM 918 C C . THR A 1 114 ? 16.088 -8.494 -19.638 1.00 85.62 114 THR A C 1
ATOM 920 O O . THR A 1 114 ? 15.385 -8.691 -18.642 1.00 85.62 114 THR A O 1
ATOM 923 N N . TRP A 1 115 ? 15.857 -7.478 -20.471 1.00 85.62 115 TRP A N 1
ATOM 924 C CA . TRP A 1 115 ? 14.729 -6.557 -20.289 1.00 85.62 115 TRP A CA 1
ATOM 925 C C . TRP A 1 115 ? 13.411 -7.300 -19.999 1.00 85.62 115 TRP A C 1
ATOM 927 O O . TRP A 1 115 ? 12.718 -6.999 -19.029 1.00 85.62 115 TRP A O 1
ATOM 937 N N . ILE A 1 116 ? 13.136 -8.366 -20.760 1.00 86.81 116 ILE A N 1
ATOM 938 C CA . ILE A 1 116 ? 11.967 -9.239 -20.571 1.00 86.81 116 ILE A CA 1
ATOM 939 C C . ILE A 1 116 ? 11.986 -9.927 -19.200 1.00 86.81 116 ILE A C 1
ATOM 941 O O . ILE A 1 116 ? 10.953 -9.991 -18.532 1.00 86.81 116 ILE A O 1
ATOM 945 N N . GLY A 1 117 ? 13.139 -10.440 -18.763 1.00 86.56 117 GLY A N 1
ATOM 946 C CA . GLY A 1 117 ? 13.288 -11.082 -17.456 1.00 86.56 117 GLY A CA 1
ATOM 947 C C . GLY A 1 117 ? 13.020 -10.119 -16.298 1.00 86.56 117 GLY A C 1
ATOM 948 O O . GLY A 1 117 ? 12.276 -10.452 -15.375 1.00 86.56 117 GLY A O 1
ATOM 949 N N . ALA A 1 118 ? 13.556 -8.899 -16.376 1.00 85.62 118 ALA A N 1
ATOM 950 C CA . ALA A 1 118 ? 13.330 -7.864 -15.373 1.00 85.62 118 ALA A CA 1
ATOM 951 C C . ALA A 1 118 ? 11.858 -7.435 -15.332 1.00 85.62 118 ALA A C 1
ATOM 953 O O . ALA A 1 118 ? 11.259 -7.399 -14.256 1.00 85.62 118 ALA A O 1
ATOM 954 N N . VAL A 1 119 ? 11.253 -7.179 -16.495 1.00 88.62 119 VAL A N 1
ATOM 955 C CA . VAL A 1 119 ? 9.829 -6.838 -16.610 1.00 88.62 119 VAL A CA 1
ATOM 956 C C . VAL A 1 119 ? 8.951 -7.943 -16.028 1.00 88.62 119 VAL A C 1
ATOM 958 O O . VAL A 1 119 ? 8.069 -7.660 -15.222 1.00 88.62 119 VAL A O 1
ATOM 961 N N . SER A 1 120 ? 9.220 -9.204 -16.368 1.00 89.00 120 SER A N 1
ATOM 962 C CA . SER A 1 120 ? 8.440 -10.346 -15.875 1.00 89.00 120 SER A CA 1
ATOM 963 C C . SER A 1 120 ? 8.470 -10.437 -14.349 1.00 89.00 120 SER A C 1
ATOM 965 O O . SER A 1 120 ? 7.428 -10.617 -13.722 1.00 89.00 120 SER A O 1
ATOM 967 N N . LEU A 1 121 ? 9.645 -10.247 -13.737 1.00 88.19 121 LEU A N 1
ATOM 968 C CA . LEU A 1 121 ? 9.813 -10.299 -12.284 1.00 88.19 121 LEU A CA 1
ATOM 969 C C . LEU A 1 121 ? 9.078 -9.160 -11.561 1.00 88.19 121 LEU A C 1
ATOM 971 O O . LEU A 1 121 ? 8.526 -9.374 -10.485 1.00 88.19 121 LEU A O 1
ATOM 975 N N . HIS A 1 122 ? 9.050 -7.963 -12.148 1.00 85.75 122 HIS A N 1
ATOM 976 C CA . HIS A 1 122 ? 8.398 -6.805 -11.535 1.00 85.75 122 HIS A CA 1
ATOM 977 C C . HIS A 1 122 ? 6.893 -6.762 -11.799 1.00 85.75 122 HIS A C 1
ATOM 979 O O . HIS A 1 122 ? 6.164 -6.237 -10.968 1.00 85.75 122 HIS A O 1
ATOM 985 N N . VAL A 1 123 ? 6.406 -7.342 -12.897 1.00 90.50 123 VAL A N 1
ATOM 986 C CA . VAL A 1 123 ? 4.967 -7.428 -13.188 1.00 90.50 123 VAL A CA 1
ATOM 987 C C . VAL A 1 123 ? 4.310 -8.597 -12.452 1.00 90.50 123 VAL A C 1
ATOM 989 O O . VAL A 1 123 ? 3.162 -8.466 -12.037 1.00 90.50 123 VAL A O 1
ATOM 992 N N . ALA A 1 124 ? 5.006 -9.722 -12.242 1.00 91.06 124 ALA A N 1
ATOM 993 C CA . ALA A 1 124 ? 4.435 -10.934 -11.638 1.00 91.06 124 ALA A CA 1
ATOM 994 C C . ALA A 1 124 ? 3.721 -10.732 -10.278 1.00 91.06 124 ALA A C 1
ATOM 996 O O . ALA A 1 124 ? 2.692 -11.376 -10.054 1.00 91.06 124 ALA A O 1
ATOM 997 N N . PRO A 1 125 ? 4.171 -9.839 -9.376 1.00 88.19 125 PRO A N 1
ATOM 998 C CA . PRO A 1 125 ? 3.457 -9.566 -8.129 1.00 88.19 125 PRO A CA 1
ATOM 999 C C . PRO A 1 125 ? 2.138 -8.790 -8.307 1.00 88.19 125 PRO A C 1
ATOM 1001 O O . PRO A 1 125 ? 1.234 -8.922 -7.479 1.00 88.19 125 PRO A O 1
ATOM 1004 N N . ALA A 1 126 ? 1.983 -8.006 -9.380 1.00 83.44 126 ALA A N 1
ATOM 1005 C CA . ALA A 1 126 ? 0.791 -7.189 -9.620 1.00 83.44 126 ALA A CA 1
ATOM 1006 C C . ALA A 1 126 ? -0.526 -7.995 -9.720 1.00 83.44 126 ALA A C 1
ATOM 1008 O O . ALA A 1 126 ? -1.487 -7.612 -9.044 1.00 83.44 126 ALA A O 1
ATOM 1009 N N . PRO A 1 127 ? -0.625 -9.105 -10.486 1.00 84.31 127 PRO A N 1
ATOM 1010 C CA . PRO A 1 127 ? -1.835 -9.926 -10.511 1.00 84.31 127 PRO A CA 1
ATOM 1011 C C . PRO A 1 127 ? -2.087 -10.626 -9.173 1.00 84.31 127 PRO A C 1
ATOM 1013 O O . PRO A 1 127 ? -3.232 -10.671 -8.731 1.00 84.31 127 PRO A O 1
ATOM 1016 N N . ILE A 1 128 ? -1.044 -11.105 -8.479 1.00 87.31 128 ILE A N 1
ATOM 1017 C CA . ILE A 1 128 ? -1.195 -11.703 -7.140 1.00 87.31 128 ILE A CA 1
ATOM 1018 C C . ILE A 1 128 ? -1.898 -10.710 -6.222 1.00 87.31 128 ILE A C 1
ATOM 1020 O O . ILE A 1 128 ? -2.865 -11.046 -5.549 1.00 87.31 128 ILE A O 1
ATOM 1024 N N . MET A 1 129 ? -1.446 -9.464 -6.237 1.00 82.94 129 MET A N 1
ATOM 1025 C CA . MET A 1 129 ? -1.992 -8.407 -5.408 1.00 82.94 129 MET A CA 1
ATOM 1026 C C . MET A 1 129 ? -3.388 -7.949 -5.843 1.00 82.94 129 MET A C 1
ATOM 1028 O O . MET A 1 129 ? -4.209 -7.635 -4.984 1.00 82.94 129 MET A O 1
ATOM 1032 N N . LEU A 1 130 ? -3.693 -7.977 -7.142 1.00 81.81 130 LEU A N 1
ATOM 1033 C CA . LEU A 1 130 ? -5.035 -7.708 -7.663 1.00 81.81 130 LEU A CA 1
ATOM 1034 C C . LEU A 1 130 ? -6.062 -8.721 -7.126 1.00 81.81 130 LEU A C 1
ATOM 1036 O O . LEU A 1 130 ? -7.153 -8.332 -6.712 1.00 81.81 130 LEU A O 1
ATOM 1040 N N . PHE A 1 131 ? -5.704 -10.008 -7.081 1.00 85.56 131 PHE A N 1
ATOM 1041 C CA . PHE A 1 131 ? -6.608 -11.073 -6.628 1.00 85.56 131 PHE A CA 1
ATOM 1042 C C . PHE A 1 131 ? -6.585 -11.292 -5.107 1.00 85.56 131 PHE A C 1
ATOM 1044 O O . PHE A 1 131 ? -7.632 -11.504 -4.491 1.00 85.56 131 PHE A O 1
ATOM 1051 N N . ALA A 1 132 ? -5.412 -11.222 -4.477 1.00 84.12 132 ALA A N 1
ATOM 1052 C CA . ALA A 1 132 ? -5.248 -11.427 -3.038 1.00 84.12 132 ALA A CA 1
ATOM 1053 C C . ALA A 1 132 ? -5.533 -10.160 -2.216 1.00 84.12 132 ALA A C 1
ATOM 1055 O O . ALA A 1 132 ? -5.869 -10.263 -1.036 1.00 84.12 132 ALA A O 1
ATOM 1056 N N . GLY A 1 133 ? -5.438 -8.970 -2.815 1.00 80.31 133 GLY A N 1
ATOM 1057 C CA . GLY A 1 133 ? -5.636 -7.681 -2.149 1.00 80.31 133 GLY A CA 1
ATOM 1058 C C . GLY A 1 133 ? -6.973 -7.561 -1.408 1.00 80.31 133 GLY A C 1
ATOM 1059 O O . GLY A 1 133 ? -6.961 -7.236 -0.218 1.00 80.31 133 GLY A O 1
ATOM 1060 N N . PRO A 1 134 ? -8.124 -7.889 -2.031 1.00 80.00 134 PRO A N 1
ATOM 1061 C CA . PRO A 1 134 ? -9.420 -7.868 -1.350 1.00 80.00 134 PRO A CA 1
ATOM 1062 C C . PRO A 1 134 ? -9.483 -8.800 -0.133 1.00 80.00 134 PRO A C 1
ATOM 1064 O O . PRO A 1 134 ? -10.045 -8.439 0.905 1.00 80.00 134 PRO A O 1
ATOM 1067 N N . TRP A 1 135 ? -8.875 -9.988 -0.228 1.00 85.94 135 TRP A N 1
ATOM 1068 C CA . TRP A 1 135 ? -8.794 -10.933 0.887 1.00 85.94 135 TRP A CA 1
ATOM 1069 C C . TRP A 1 135 ? -7.909 -10.391 2.005 1.00 85.94 135 TRP A C 1
ATOM 1071 O O . TRP A 1 135 ? -8.333 -10.376 3.162 1.00 85.94 135 TRP A O 1
ATOM 1081 N N 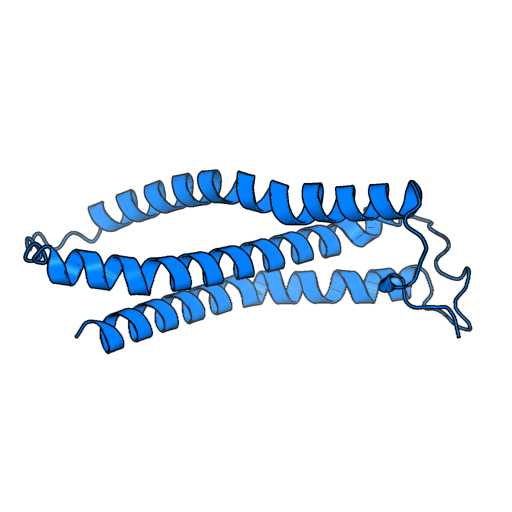. LEU A 1 136 ? -6.723 -9.881 1.668 1.00 81.44 136 LEU A N 1
ATOM 1082 C CA . LEU A 1 136 ? -5.800 -9.271 2.620 1.00 81.44 136 LEU A CA 1
ATOM 1083 C C . LEU A 1 136 ? -6.462 -8.108 3.368 1.00 81.44 136 LEU A C 1
ATOM 1085 O O . LEU A 1 136 ? -6.400 -8.058 4.595 1.00 81.44 136 LEU A O 1
ATOM 1089 N N . LEU A 1 137 ? -7.169 -7.227 2.653 1.00 79.69 137 LEU A N 1
ATOM 1090 C CA . LEU A 1 137 ? -7.918 -6.117 3.241 1.00 79.69 137 LEU A CA 1
ATOM 1091 C C . LEU A 1 137 ? -9.014 -6.612 4.189 1.00 79.69 137 LEU A C 1
ATOM 1093 O O . LEU A 1 137 ? -9.140 -6.121 5.311 1.00 79.69 137 LEU A O 1
ATOM 1097 N N . ARG A 1 138 ? -9.775 -7.635 3.783 1.00 77.56 138 ARG A N 1
ATOM 1098 C CA . ARG A 1 138 ? -10.819 -8.238 4.623 1.00 77.56 138 ARG A CA 1
ATOM 1099 C C . ARG A 1 138 ? -10.242 -8.862 5.894 1.00 77.56 138 ARG A C 1
ATOM 1101 O O . ARG A 1 138 ? -10.826 -8.707 6.967 1.00 77.56 138 ARG A O 1
ATOM 1108 N N . HIS A 1 139 ? -9.121 -9.572 5.797 1.00 84.75 139 HIS A N 1
ATOM 1109 C CA . HIS A 1 139 ? -8.453 -10.177 6.949 1.00 84.75 139 HIS A CA 1
ATOM 1110 C C . HIS A 1 139 ? -7.833 -9.124 7.869 1.00 84.75 139 HIS A C 1
ATOM 1112 O O . HIS A 1 139 ? -8.017 -9.216 9.081 1.00 84.75 139 HIS A O 1
ATOM 1118 N N . ALA A 1 140 ? -7.201 -8.090 7.313 1.00 80.94 140 ALA A N 1
ATOM 1119 C CA . ALA A 1 140 ? -6.684 -6.959 8.074 1.00 80.94 140 ALA A CA 1
ATOM 1120 C C . ALA A 1 140 ? -7.805 -6.226 8.824 1.00 80.94 140 ALA A C 1
ATOM 1122 O O . ALA A 1 140 ? -7.671 -5.970 10.015 1.00 80.94 140 ALA A O 1
ATOM 1123 N N . ALA A 1 141 ? -8.947 -5.974 8.178 1.00 81.25 141 ALA A N 1
ATOM 1124 C CA . ALA A 1 141 ? -10.109 -5.359 8.820 1.00 81.25 141 ALA A CA 1
ATOM 1125 C C . ALA A 1 141 ? -10.690 -6.236 9.944 1.00 81.25 141 ALA A C 1
ATOM 1127 O O . ALA A 1 141 ? -11.025 -5.737 11.018 1.00 81.25 141 ALA A O 1
ATOM 1128 N N . ARG A 1 142 ? -10.774 -7.557 9.735 1.00 80.94 142 ARG A N 1
ATOM 1129 C CA . ARG A 1 142 ? -11.213 -8.508 10.772 1.00 80.94 142 ARG A CA 1
ATOM 1130 C C . ARG A 1 142 ? -10.257 -8.539 11.959 1.00 80.94 142 ARG A C 1
ATOM 1132 O O . ARG A 1 142 ? -10.722 -8.512 13.096 1.00 80.94 142 ARG A O 1
ATOM 1139 N N . LEU A 1 143 ? -8.952 -8.589 11.695 1.00 84.88 143 LEU A N 1
ATOM 1140 C CA . LEU A 1 143 ? -7.913 -8.566 12.720 1.00 84.88 143 LEU A CA 1
ATOM 1141 C C . LEU A 1 143 ? -7.948 -7.246 13.491 1.00 84.88 143 LEU A C 1
ATOM 1143 O O . LEU A 1 143 ? -7.943 -7.266 14.715 1.00 84.88 143 LEU A O 1
ATOM 1147 N N . HIS A 1 144 ? -8.070 -6.121 12.787 1.00 80.62 144 HIS A N 1
ATOM 1148 C CA . HIS A 1 144 ? -8.219 -4.801 13.385 1.00 80.62 144 HIS A CA 1
ATOM 1149 C C . HIS A 1 144 ? -9.418 -4.765 14.338 1.00 80.62 144 HIS A C 1
ATOM 1151 O O . HIS A 1 144 ? -9.266 -4.444 15.514 1.00 80.62 144 HIS A O 1
ATOM 1157 N N . ALA A 1 145 ? -10.591 -5.193 13.870 1.00 81.62 145 ALA A N 1
ATOM 1158 C CA . ALA A 1 145 ? -11.790 -5.242 14.695 1.00 81.62 145 ALA A CA 1
ATOM 1159 C C . ALA A 1 145 ? -11.640 -6.196 15.896 1.00 81.62 145 ALA A C 1
ATOM 1161 O O . ALA A 1 145 ? -12.124 -5.896 16.984 1.00 81.62 145 ALA A O 1
ATOM 1162 N N . ALA A 1 146 ? -10.966 -7.337 15.724 1.00 83.62 146 ALA A N 1
ATOM 1163 C CA . ALA A 1 146 ? -10.702 -8.279 16.809 1.00 83.62 146 ALA A CA 1
ATOM 1164 C C . ALA A 1 146 ? -9.743 -7.704 17.863 1.00 83.62 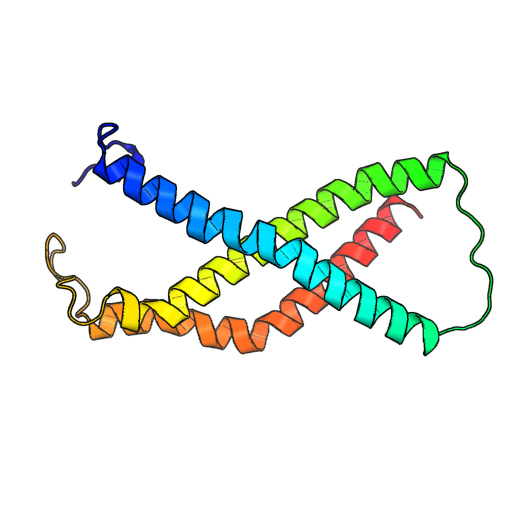146 ALA A C 1
ATOM 1166 O O . ALA A 1 146 ? -9.997 -7.861 19.054 1.00 83.62 146 ALA A O 1
ATOM 1167 N N . LEU A 1 147 ? -8.683 -7.013 17.437 1.00 82.50 147 LEU A N 1
ATOM 1168 C CA . LEU A 1 147 ? -7.730 -6.345 18.324 1.00 82.50 147 LEU A CA 1
ATOM 1169 C C . LEU A 1 147 ? -8.403 -5.224 19.113 1.00 82.50 147 LEU A C 1
ATOM 1171 O O . LEU A 1 147 ? -8.281 -5.182 20.333 1.00 82.50 147 LEU A O 1
ATOM 1175 N N . VAL A 1 148 ? -9.169 -4.367 18.435 1.00 79.94 148 VAL A N 1
ATOM 1176 C CA . VAL A 1 148 ? -9.902 -3.268 19.074 1.00 79.94 148 VAL A CA 1
ATOM 1177 C C . VAL A 1 148 ? -10.887 -3.805 20.113 1.00 79.94 148 VAL A C 1
ATOM 1179 O O . VAL A 1 148 ? -10.871 -3.337 21.247 1.00 79.94 148 VAL A O 1
ATOM 1182 N N . ARG A 1 149 ? -11.680 -4.835 19.781 1.00 83.62 149 ARG A N 1
ATOM 1183 C CA . ARG A 1 149 ? -12.577 -5.482 20.756 1.00 83.62 149 ARG A CA 1
ATOM 1184 C C . ARG A 1 149 ? -11.810 -6.076 21.933 1.00 83.62 149 ARG A C 1
ATOM 1186 O O . ARG A 1 149 ? -12.141 -5.803 23.074 1.00 83.62 149 ARG A O 1
ATOM 1193 N N . ARG A 1 150 ? -10.736 -6.829 21.677 1.00 86.00 150 ARG A N 1
ATOM 1194 C CA . ARG A 1 150 ? -9.949 -7.475 22.739 1.00 86.00 150 ARG A CA 1
ATOM 1195 C C . ARG A 1 150 ? -9.315 -6.476 23.710 1.00 86.00 150 ARG A C 1
ATOM 1197 O O . ARG A 1 150 ? -9.162 -6.802 24.881 1.00 86.00 150 ARG A O 1
ATOM 1204 N N . VAL A 1 151 ? -8.926 -5.295 23.234 1.00 79.88 151 VAL A N 1
ATOM 1205 C CA . VAL A 1 151 ? -8.318 -4.252 24.073 1.00 79.88 151 VAL A CA 1
ATOM 120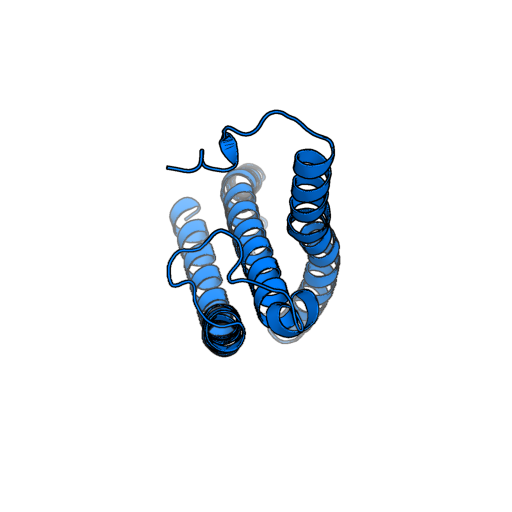6 C C . VAL A 1 151 ? -9.371 -3.435 24.829 1.00 79.88 151 VAL A C 1
ATOM 1208 O O . VAL A 1 151 ? -9.096 -2.965 25.930 1.00 79.88 151 VAL A O 1
ATOM 1211 N N . LEU A 1 152 ? -10.566 -3.255 24.260 1.00 77.56 152 LEU A N 1
ATOM 1212 C CA . LEU A 1 152 ? -11.592 -2.362 24.812 1.00 77.56 152 LEU A CA 1
ATOM 1213 C C . LEU A 1 152 ? -12.722 -3.068 25.578 1.00 77.56 152 LEU A C 1
ATOM 1215 O O . LEU A 1 152 ? -13.438 -2.382 26.313 1.00 77.56 152 LEU A O 1
ATOM 1219 N N . GLY A 1 153 ? -12.836 -4.396 25.458 1.00 64.75 153 GLY A N 1
ATOM 1220 C CA . GLY A 1 153 ? -13.890 -5.213 26.069 1.00 64.75 153 GLY A CA 1
ATOM 1221 C C . GLY A 1 153 ? -15.086 -5.375 25.149 1.00 64.75 153 GLY A C 1
ATOM 1222 O O . GLY A 1 153 ? -15.909 -4.434 25.109 1.00 64.75 153 GLY A O 1
#